Protein AF-A0A7J7SAR2-F1 (afdb_monomer)

Solvent-accessible surface area (backbone atoms only — not comparable to full-atom values): 5389 Å² total; per-residue (Å²): 108,71,69,58,52,49,50,52,48,32,51,54,28,48,51,56,52,71,69,38,76,60,52,81,76,44,55,71,69,59,38,45,66,74,36,53,68,30,46,52,35,48,53,51,51,51,52,43,53,75,70,38,46,65,56,68,66,42,50,61,55,51,52,52,51,53,52,43,56,57,33,46,77,72,37,29,43,64,53,98,88,67,53,76,43,80,50,77,80,79,80,86,124

Sequence (93 aa):
MLLIVVSVCTATGAWNWLIDPETQKVSFLTSLWNHPFFTISCITLIGLFFAGIHKRVVAPSIIAARCRTILAEYNMSCDDTGKLILKPRPHVQ

Structure (mmCIF, N/CA/C/O backbone):
data_AF-A0A7J7SAR2-F1
#
_entry.id   AF-A0A7J7SAR2-F1
#
loop_
_atom_site.group_PDB
_atom_site.id
_atom_site.type_symbol
_atom_site.label_atom_id
_atom_site.label_alt_id
_atom_site.label_comp_id
_atom_site.label_asym_id
_atom_site.label_entity_id
_atom_site.label_seq_id
_atom_site.pdbx_PDB_ins_code
_atom_site.Cartn_x
_atom_site.Cartn_y
_atom_site.Cartn_z
_atom_site.occupancy
_atom_site.B_iso_or_equiv
_atom_site.auth_seq_id
_atom_site.auth_comp_id
_atom_site.auth_asym_id
_atom_site.auth_atom_id
_atom_site.pdbx_PDB_model_num
ATOM 1 N N . MET A 1 1 ? -11.117 5.348 -2.732 1.00 68.38 1 MET A N 1
ATOM 2 C CA . MET A 1 1 ? -10.886 5.337 -4.195 1.00 68.38 1 MET A CA 1
ATOM 3 C C . MET A 1 1 ? -9.432 5.604 -4.566 1.00 68.38 1 MET A C 1
ATOM 5 O O . MET A 1 1 ? -8.829 4.705 -5.124 1.00 68.38 1 MET A O 1
ATOM 9 N N . LEU A 1 2 ? -8.836 6.751 -4.204 1.00 77.50 2 LEU A N 1
ATOM 10 C CA . LEU A 1 2 ? -7.449 7.096 -4.579 1.00 77.50 2 LEU A CA 1
ATOM 11 C C . LEU A 1 2 ? -6.414 6.006 -4.227 1.00 77.50 2 LEU A C 1
ATOM 13 O O . LEU A 1 2 ? -5.625 5.621 -5.076 1.00 77.50 2 LEU A O 1
ATOM 17 N N . LEU A 1 3 ? -6.467 5.455 -3.007 1.00 79.31 3 LEU A N 1
ATOM 18 C CA . LEU A 1 3 ? -5.543 4.394 -2.574 1.00 79.31 3 LEU A CA 1
ATOM 19 C C . LEU A 1 3 ? -5.676 3.111 -3.394 1.00 79.31 3 LEU A C 1
ATOM 21 O O . LEU A 1 3 ? -4.679 2.471 -3.691 1.00 79.31 3 LEU A O 1
ATOM 25 N N . ILE A 1 4 ? -6.904 2.757 -3.777 1.00 82.00 4 ILE A N 1
ATOM 26 C CA . ILE A 1 4 ? -7.180 1.567 -4.586 1.00 82.00 4 ILE A CA 1
ATOM 27 C C . ILE A 1 4 ? -6.607 1.772 -5.988 1.00 82.00 4 ILE A C 1
ATOM 29 O O . ILE A 1 4 ? -5.888 0.914 -6.481 1.00 82.00 4 ILE A O 1
ATOM 33 N N . VAL A 1 5 ? -6.862 2.935 -6.594 1.00 83.94 5 VAL A N 1
ATOM 34 C CA . VAL A 1 5 ? -6.342 3.281 -7.924 1.00 83.94 5 VAL A CA 1
ATOM 35 C C . VAL A 1 5 ? -4.814 3.269 -7.927 1.00 83.94 5 VAL A C 1
ATOM 37 O O . VAL A 1 5 ? -4.217 2.595 -8.757 1.00 83.94 5 VAL A O 1
ATOM 40 N N . VAL A 1 6 ? -4.176 3.941 -6.964 1.00 83.31 6 VAL A N 1
ATOM 41 C CA . VAL A 1 6 ? -2.708 3.967 -6.855 1.00 83.31 6 VAL A CA 1
ATOM 42 C C . VAL A 1 6 ? -2.151 2.565 -6.604 1.00 83.31 6 VAL A C 1
ATOM 44 O O . VAL A 1 6 ? -1.170 2.188 -7.231 1.00 83.31 6 VAL A O 1
ATOM 47 N N . SER A 1 7 ? -2.797 1.755 -5.760 1.00 83.75 7 SER A N 1
ATOM 48 C CA . SER A 1 7 ? -2.371 0.375 -5.505 1.00 83.75 7 SER A CA 1
ATOM 49 C C . SER A 1 7 ? -2.440 -0.502 -6.757 1.00 83.75 7 SER A C 1
ATOM 51 O O . SER A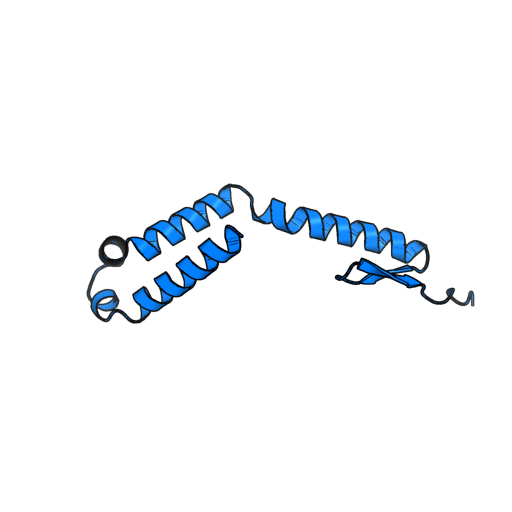 1 7 ? -1.507 -1.260 -7.014 1.00 83.75 7 SER A O 1
ATOM 53 N N . VAL A 1 8 ? -3.524 -0.414 -7.534 1.00 88.62 8 VAL A N 1
ATOM 54 C CA . VAL A 1 8 ? -3.693 -1.192 -8.772 1.00 88.62 8 VAL A CA 1
ATOM 55 C C . VAL A 1 8 ? -2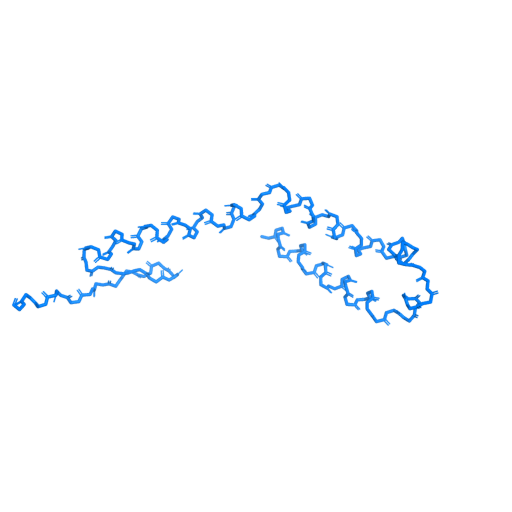.684 -0.743 -9.828 1.00 88.62 8 VAL A C 1
ATOM 57 O O . VAL A 1 8 ? -2.035 -1.594 -10.427 1.00 88.62 8 VAL A O 1
ATOM 60 N N . CYS A 1 9 ? -2.490 0.568 -10.009 1.00 86.31 9 CYS A N 1
ATOM 61 C CA . CYS A 1 9 ? -1.500 1.108 -10.944 1.00 86.31 9 CYS A CA 1
ATOM 62 C C . CYS A 1 9 ? -0.064 0.708 -10.576 1.00 86.31 9 CYS A C 1
ATOM 64 O O . CYS A 1 9 ? 0.712 0.336 -11.454 1.00 86.31 9 CYS A O 1
ATOM 66 N N . THR A 1 10 ? 0.298 0.728 -9.289 1.00 87.38 10 THR A N 1
ATOM 67 C CA . THR A 1 10 ? 1.626 0.270 -8.855 1.00 87.38 10 THR A CA 1
ATOM 68 C C . THR A 1 10 ? 1.795 -1.232 -9.074 1.00 87.38 10 THR A C 1
ATOM 70 O O . THR A 1 10 ? 2.853 -1.651 -9.533 1.00 87.38 10 THR A O 1
ATOM 73 N N . ALA A 1 11 ? 0.768 -2.045 -8.804 1.00 87.81 11 ALA A N 1
ATOM 74 C CA . ALA A 1 11 ? 0.835 -3.492 -9.007 1.00 87.81 11 ALA A CA 1
ATOM 75 C C . ALA A 1 11 ? 0.986 -3.865 -10.492 1.00 87.81 11 ALA A C 1
ATOM 77 O O . ALA A 1 11 ? 1.835 -4.686 -10.835 1.00 87.81 11 ALA A O 1
ATOM 78 N N . THR A 1 12 ? 0.218 -3.233 -11.384 1.00 88.25 12 THR A N 1
ATOM 79 C CA . THR A 1 12 ? 0.333 -3.467 -12.832 1.00 88.25 12 THR A CA 1
ATOM 80 C C . THR A 1 12 ? 1.636 -2.909 -13.398 1.00 88.25 12 THR A C 1
ATOM 82 O O . THR A 1 12 ? 2.271 -3.560 -14.226 1.00 88.25 12 THR A O 1
ATOM 85 N N . GLY A 1 13 ? 2.081 -1.741 -12.927 1.00 86.31 13 GLY A N 1
ATOM 86 C CA . GLY A 1 13 ? 3.377 -1.165 -13.284 1.00 86.31 13 GLY A CA 1
ATOM 87 C C . GLY A 1 13 ? 4.546 -2.059 -12.867 1.00 86.31 13 GLY A C 1
ATOM 88 O O . GLY A 1 13 ? 5.439 -2.300 -13.673 1.00 86.31 13 GLY A O 1
ATOM 89 N N . ALA A 1 14 ? 4.504 -2.605 -11.649 1.00 87.38 14 ALA A N 1
ATOM 90 C CA . ALA A 1 14 ? 5.514 -3.529 -11.140 1.00 87.38 14 ALA A CA 1
ATOM 91 C C . ALA A 1 14 ? 5.527 -4.847 -11.921 1.00 87.38 14 ALA A C 1
ATOM 93 O O . ALA A 1 14 ? 6.595 -5.347 -12.252 1.00 87.38 14 ALA A O 1
ATOM 94 N N . TRP A 1 15 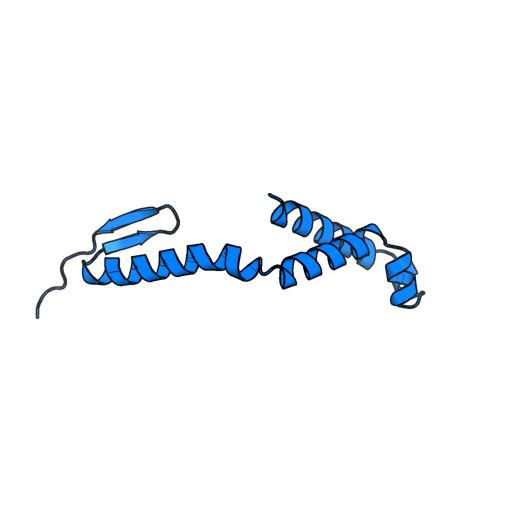? 4.351 -5.390 -12.246 1.00 86.25 15 TRP A N 1
ATOM 95 C CA . TRP A 1 15 ? 4.226 -6.608 -13.046 1.00 86.25 15 TRP A CA 1
ATOM 96 C C . TRP A 1 15 ? 4.849 -6.446 -14.436 1.00 86.25 15 TRP A C 1
ATOM 98 O O . TRP A 1 15 ? 5.656 -7.273 -14.853 1.00 86.25 15 TRP A O 1
ATOM 108 N N . ASN A 1 16 ? 4.533 -5.343 -15.122 1.00 84.88 16 ASN A N 1
ATOM 109 C CA . ASN A 1 16 ? 5.120 -5.032 -16.426 1.00 84.88 16 ASN A CA 1
ATOM 110 C C . ASN A 1 16 ? 6.636 -4.814 -16.338 1.00 84.88 16 ASN A C 1
ATOM 112 O O . ASN A 1 16 ? 7.364 -5.256 -17.217 1.00 84.88 16 ASN A O 1
ATOM 116 N N . TRP A 1 17 ? 7.112 -4.180 -15.265 1.00 84.44 17 TRP A N 1
ATOM 117 C CA . TRP A 1 17 ? 8.540 -3.979 -15.025 1.00 84.44 17 TRP A CA 1
ATOM 118 C C . TRP A 1 17 ? 9.298 -5.295 -14.787 1.00 84.44 17 TRP A C 1
ATOM 120 O O . TRP A 1 17 ? 10.414 -5.461 -15.276 1.00 84.44 17 TRP A O 1
ATOM 130 N N . LEU A 1 18 ? 8.682 -6.244 -14.069 1.00 83.44 18 LEU A N 1
ATOM 131 C CA . LEU A 1 18 ? 9.291 -7.532 -13.721 1.00 83.44 18 LEU A CA 1
ATOM 132 C C . LEU A 1 18 ? 9.410 -8.490 -14.914 1.00 83.44 18 LEU A C 1
ATOM 134 O O . LEU A 1 18 ? 10.306 -9.330 -14.937 1.00 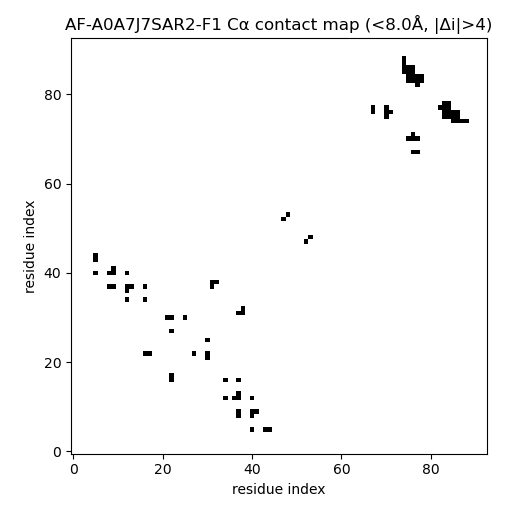83.44 18 LEU A O 1
ATOM 138 N N . ILE A 1 19 ? 8.476 -8.401 -15.864 1.00 84.00 19 ILE A N 1
ATOM 139 C CA . ILE A 1 19 ? 8.429 -9.263 -17.053 1.00 84.00 19 ILE A CA 1
ATOM 140 C C . ILE A 1 19 ? 9.302 -8.708 -18.184 1.00 84.00 19 ILE A C 1
ATOM 142 O O . ILE A 1 19 ? 9.636 -9.451 -19.106 1.00 84.00 19 ILE A O 1
ATOM 146 N N . ASP A 1 20 ? 9.703 -7.434 -18.118 1.00 81.50 20 ASP A N 1
ATOM 147 C CA . ASP A 1 20 ? 10.531 -6.824 -19.153 1.00 81.50 20 ASP A CA 1
ATOM 148 C C . ASP A 1 20 ? 11.956 -7.433 -19.164 1.00 81.50 20 ASP A C 1
ATOM 150 O O . ASP A 1 20 ? 12.710 -7.281 -18.193 1.00 81.50 20 ASP A O 1
ATOM 154 N N . PRO A 1 21 ? 12.361 -8.116 -20.255 1.00 77.19 21 PRO A N 1
ATOM 155 C CA . PRO A 1 21 ? 13.690 -8.713 -20.382 1.00 77.19 21 PRO A CA 1
ATOM 156 C C . PRO A 1 21 ? 14.825 -7.679 -20.434 1.00 77.19 21 PRO A C 1
ATOM 158 O O . PRO A 1 21 ? 15.981 -8.034 -20.187 1.00 77.19 21 PRO A O 1
ATOM 161 N N . GLU A 1 22 ? 14.534 -6.411 -20.737 1.00 75.12 22 GLU A N 1
ATOM 162 C CA . GLU A 1 22 ? 15.524 -5.331 -20.747 1.00 75.12 22 GLU A CA 1
ATOM 163 C C . GLU A 1 22 ? 15.845 -4.827 -19.331 1.00 75.12 22 GLU A C 1
ATOM 165 O O . GLU A 1 22 ? 16.956 -4.344 -19.095 1.00 75.12 22 GLU A O 1
ATOM 170 N N . THR A 1 23 ? 14.952 -5.032 -18.353 1.00 76.00 23 THR A N 1
ATOM 171 C CA . THR A 1 23 ? 15.186 -4.684 -16.936 1.00 76.00 23 THR A CA 1
ATOM 172 C C . THR A 1 23 ? 16.414 -5.393 -16.361 1.00 76.00 23 THR A C 1
ATOM 174 O O . THR A 1 23 ? 17.110 -4.830 -15.521 1.00 76.00 23 THR A O 1
ATOM 177 N N . GLN A 1 24 ? 16.731 -6.601 -16.838 1.00 69.00 24 GLN A N 1
ATOM 178 C CA . GLN A 1 24 ? 17.908 -7.362 -16.396 1.00 69.00 24 GLN A CA 1
ATOM 179 C C . GLN A 1 24 ? 19.220 -6.920 -17.065 1.00 69.00 24 GLN A C 1
ATOM 181 O O . GLN A 1 24 ? 20.297 -7.297 -16.604 1.00 69.00 24 GLN A O 1
ATOM 186 N N . LYS A 1 25 ? 19.146 -6.151 -18.157 1.00 77.94 25 LYS A N 1
ATOM 187 C CA . LYS A 1 25 ? 20.311 -5.760 -18.972 1.00 77.94 25 LYS A CA 1
ATOM 188 C C . LYS A 1 25 ? 20.798 -4.348 -18.674 1.00 77.94 25 LYS A C 1
ATOM 190 O O . LYS A 1 25 ? 21.965 -4.038 -18.904 1.00 77.94 25 LYS A O 1
ATOM 195 N N . VAL A 1 26 ? 19.908 -3.488 -18.189 1.00 82.94 26 VAL A N 1
ATOM 196 C CA . VAL A 1 26 ? 20.188 -2.073 -17.935 1.00 82.94 26 VAL A CA 1
ATOM 197 C C . VAL A 1 26 ? 20.320 -1.797 -16.441 1.00 82.94 26 VAL A C 1
ATOM 199 O O . VAL A 1 26 ? 19.764 -2.500 -15.601 1.00 82.94 26 VAL A O 1
ATOM 202 N N . SER A 1 27 ? 21.076 -0.755 -16.087 1.00 83.62 27 SER A N 1
ATOM 203 C CA . SER A 1 27 ? 21.226 -0.361 -14.683 1.00 83.62 27 SER A CA 1
ATOM 204 C C . SER A 1 27 ? 19.874 0.023 -14.067 1.00 83.62 27 SER A C 1
ATOM 206 O O . SER A 1 27 ? 18.991 0.523 -14.765 1.00 83.62 27 SER A O 1
ATOM 208 N N . PHE A 1 28 ? 19.717 -0.155 -12.752 1.00 79.69 28 PHE A N 1
ATOM 209 C CA . PHE A 1 28 ? 18.452 0.101 -12.049 1.00 79.69 28 PHE A CA 1
ATOM 210 C C . PHE A 1 28 ? 17.881 1.504 -12.308 1.00 79.69 28 PHE A C 1
ATOM 212 O O . PHE A 1 28 ? 16.694 1.648 -12.590 1.00 79.69 28 PHE A O 1
ATOM 219 N N . LEU A 1 29 ? 18.727 2.540 -12.270 1.00 80.00 29 LEU A N 1
ATOM 220 C CA . LEU A 1 29 ? 18.294 3.913 -12.543 1.00 80.00 29 LEU A CA 1
ATOM 221 C C . LEU A 1 29 ? 17.840 4.077 -13.996 1.00 80.00 29 LEU A C 1
ATOM 223 O O . LEU A 1 29 ? 16.797 4.676 -14.237 1.00 80.00 29 LEU A O 1
ATOM 227 N N . THR A 1 30 ? 18.571 3.508 -14.956 1.00 81.31 30 THR A N 1
ATOM 228 C CA . THR A 1 30 ? 18.175 3.514 -16.373 1.00 81.31 30 THR A CA 1
ATOM 229 C C . THR A 1 30 ? 16.848 2.785 -16.584 1.00 81.31 30 THR A C 1
ATOM 231 O O . THR A 1 30 ? 15.985 3.275 -17.305 1.00 81.31 30 THR A O 1
ATOM 234 N N . SER A 1 31 ? 16.647 1.656 -15.904 1.00 83.75 31 SER A N 1
ATOM 235 C CA . SER A 1 31 ? 15.390 0.910 -15.950 1.00 83.75 31 SER A CA 1
ATOM 236 C C . SER A 1 31 ? 14.222 1.739 -15.399 1.00 83.75 31 SER A C 1
ATOM 238 O O . SER A 1 31 ? 13.177 1.830 -16.037 1.00 83.75 31 SER A O 1
ATOM 240 N N . LEU A 1 32 ? 14.407 2.443 -14.275 1.00 80.94 32 LEU A N 1
ATOM 241 C CA . LEU A 1 32 ? 13.377 3.338 -13.729 1.00 80.94 32 LEU A CA 1
ATOM 242 C C . LEU A 1 32 ? 12.982 4.461 -14.700 1.00 80.94 32 LEU A C 1
ATOM 244 O O . LEU A 1 32 ? 11.805 4.820 -14.777 1.00 80.94 32 LEU A O 1
ATOM 248 N N . TRP A 1 33 ? 13.946 5.011 -15.444 1.00 81.62 33 TRP A N 1
ATOM 249 C CA . TRP A 1 33 ? 13.677 6.013 -16.480 1.00 81.62 33 TRP A CA 1
ATOM 250 C C . TRP A 1 33 ? 12.901 5.435 -17.671 1.00 81.62 33 TRP A C 1
ATOM 252 O O . TRP A 1 33 ? 12.045 6.123 -18.225 1.00 81.62 33 TRP A O 1
ATOM 262 N N . ASN A 1 34 ? 13.137 4.168 -18.019 1.00 81.88 34 ASN A N 1
ATOM 263 C CA . ASN A 1 34 ? 12.435 3.482 -19.107 1.00 81.88 34 ASN A CA 1
ATOM 264 C C . ASN A 1 34 ? 10.990 3.093 -18.746 1.00 81.88 34 ASN A C 1
ATOM 266 O O . ASN A 1 34 ? 10.160 2.933 -19.639 1.00 81.88 34 ASN A O 1
ATOM 270 N N . HIS A 1 35 ? 10.658 3.006 -17.453 1.00 84.25 35 HIS A N 1
ATOM 271 C CA . HIS A 1 35 ? 9.311 2.683 -16.970 1.00 84.25 35 HIS A CA 1
ATOM 272 C C . HIS A 1 35 ? 8.680 3.838 -16.175 1.00 84.25 35 HIS A C 1
ATOM 274 O O . HIS A 1 35 ? 8.441 3.720 -14.967 1.00 84.25 35 HIS A O 1
ATOM 280 N N . PRO A 1 36 ? 8.326 4.956 -16.841 1.00 82.00 36 PRO A N 1
ATOM 281 C CA . PRO A 1 36 ? 7.815 6.151 -16.170 1.00 82.00 36 PRO A CA 1
ATOM 282 C C . PRO A 1 36 ? 6.503 5.898 -15.416 1.00 82.00 36 PRO A C 1
ATOM 284 O O . PRO A 1 36 ? 6.282 6.483 -14.359 1.00 82.00 36 PRO A O 1
ATOM 287 N N . PHE A 1 37 ? 5.648 4.988 -15.899 1.00 82.69 37 PHE A N 1
ATOM 288 C CA . PHE A 1 37 ? 4.386 4.646 -15.233 1.00 82.69 37 PHE A CA 1
ATOM 289 C C . PHE A 1 37 ? 4.601 4.003 -13.854 1.00 82.69 37 PHE A C 1
ATOM 291 O O . PHE A 1 37 ? 3.932 4.364 -12.882 1.00 82.69 37 PHE A O 1
ATOM 298 N N . PHE A 1 38 ? 5.568 3.086 -13.751 1.00 83.75 38 PHE A N 1
ATOM 299 C CA . PHE A 1 38 ? 5.939 2.459 -12.484 1.00 83.75 38 PHE A CA 1
ATOM 300 C C . PHE A 1 38 ? 6.586 3.483 -11.547 1.00 83.75 38 PHE A C 1
ATOM 302 O O . PHE A 1 38 ? 6.150 3.632 -10.405 1.00 83.75 38 PHE A O 1
ATOM 309 N N . THR A 1 39 ? 7.540 4.265 -12.055 1.00 85.94 39 THR A N 1
ATOM 310 C CA . THR A 1 39 ? 8.266 5.280 -11.280 1.00 85.94 39 THR A CA 1
ATOM 311 C C . THR A 1 39 ? 7.337 6.349 -10.697 1.00 85.94 39 THR A C 1
ATOM 313 O O . THR A 1 39 ? 7.399 6.626 -9.498 1.00 85.94 39 THR A O 1
ATOM 316 N N . ILE A 1 40 ? 6.413 6.903 -11.490 1.00 87.12 40 ILE A N 1
ATOM 317 C CA . ILE A 1 40 ? 5.438 7.908 -11.025 1.00 87.12 40 ILE A CA 1
ATOM 318 C C . ILE A 1 40 ? 4.491 7.315 -9.974 1.00 87.12 40 ILE A C 1
ATOM 320 O O . ILE A 1 40 ? 4.201 7.963 -8.963 1.00 87.12 40 ILE A O 1
ATOM 324 N N . SER A 1 41 ? 4.033 6.077 -10.178 1.00 86.50 41 SER A N 1
ATOM 325 C CA . SER A 1 41 ? 3.168 5.385 -9.216 1.00 86.50 41 SER A CA 1
ATOM 326 C C . SER A 1 41 ? 3.899 5.151 -7.890 1.00 86.50 41 SER A C 1
ATOM 328 O O . SER A 1 41 ? 3.342 5.421 -6.825 1.00 86.50 41 SER A O 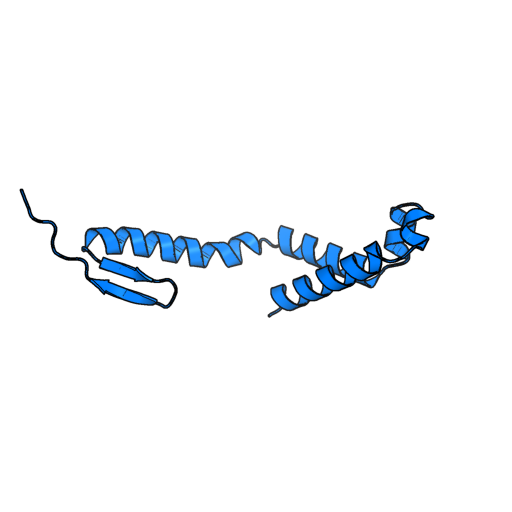1
ATOM 330 N N . CYS A 1 42 ? 5.177 4.765 -7.944 1.00 85.31 42 CYS A N 1
ATOM 331 C CA . CYS A 1 42 ? 6.033 4.603 -6.769 1.00 85.31 42 CYS A CA 1
ATOM 332 C C . CYS A 1 42 ? 6.248 5.927 -6.018 1.00 85.31 42 CYS A C 1
ATOM 334 O O . CYS A 1 42 ? 6.051 5.976 -4.804 1.00 85.31 42 CYS A O 1
ATOM 336 N N . ILE A 1 43 ? 6.581 7.013 -6.725 1.00 88.44 43 ILE A N 1
ATOM 337 C CA . ILE A 1 43 ? 6.756 8.352 -6.130 1.00 88.44 43 ILE A CA 1
ATOM 338 C C . ILE A 1 43 ? 5.460 8.822 -5.466 1.00 88.44 43 ILE A C 1
ATOM 340 O O . ILE A 1 43 ? 5.481 9.320 -4.341 1.00 88.44 43 ILE A O 1
ATOM 344 N N . THR A 1 44 ? 4.321 8.623 -6.130 1.00 86.19 44 THR A N 1
ATOM 345 C CA . THR A 1 44 ? 3.006 8.962 -5.574 1.00 86.19 44 THR A CA 1
ATOM 346 C C . THR A 1 44 ? 2.740 8.174 -4.293 1.00 86.19 44 THR A C 1
ATOM 348 O O . THR A 1 44 ? 2.299 8.747 -3.301 1.00 86.19 44 THR A O 1
ATOM 351 N N . LEU A 1 45 ? 3.055 6.877 -4.270 1.00 83.75 45 LEU A N 1
ATOM 352 C CA . LEU A 1 45 ? 2.869 6.013 -3.102 1.00 83.75 45 LEU A CA 1
ATOM 353 C C . LEU A 1 45 ? 3.765 6.442 -1.929 1.00 83.75 45 LEU A C 1
ATOM 355 O O . LEU A 1 45 ? 3.293 6.515 -0.794 1.00 83.75 45 LEU A O 1
ATOM 359 N N . ILE A 1 46 ? 5.013 6.825 -2.209 1.00 86.62 46 ILE A N 1
ATOM 360 C CA . ILE A 1 46 ? 5.941 7.394 -1.222 1.00 86.62 46 ILE A CA 1
ATOM 361 C C . ILE A 1 46 ? 5.402 8.725 -0.676 1.00 86.62 46 ILE A C 1
ATOM 363 O O . ILE A 1 46 ? 5.339 8.914 0.538 1.00 86.62 46 ILE A O 1
ATOM 367 N N . GLY A 1 47 ? 4.952 9.634 -1.544 1.00 86.50 47 GLY A N 1
ATOM 368 C CA . GLY A 1 47 ? 4.371 10.912 -1.125 1.00 86.50 47 GLY A CA 1
ATOM 369 C C . GLY A 1 47 ? 3.129 10.727 -0.251 1.00 86.50 47 GLY A C 1
ATOM 370 O O . GLY A 1 47 ? 2.994 11.359 0.794 1.00 86.50 47 GLY A O 1
ATOM 371 N N . LEU A 1 48 ? 2.256 9.794 -0.625 1.00 83.94 48 LEU A N 1
ATOM 372 C CA . LEU A 1 48 ? 1.077 9.411 0.151 1.00 83.94 48 LEU A CA 1
ATOM 373 C C . LEU A 1 48 ? 1.444 8.789 1.510 1.00 83.94 48 LEU A C 1
ATOM 375 O O . LEU A 1 48 ? 0.761 9.042 2.509 1.00 83.94 48 LEU A O 1
ATOM 379 N N . PHE A 1 49 ? 2.531 8.016 1.569 1.00 82.81 49 PHE A N 1
ATOM 380 C CA . PHE A 1 49 ? 3.059 7.450 2.808 1.00 82.81 49 PHE A CA 1
ATOM 381 C C . PHE A 1 49 ? 3.516 8.553 3.774 1.00 82.81 49 PHE A C 1
ATOM 383 O O . PHE A 1 49 ? 3.059 8.589 4.920 1.00 82.81 49 PHE A O 1
ATOM 390 N N . PHE A 1 50 ? 4.322 9.509 3.298 1.00 82.62 50 PHE A N 1
ATOM 391 C CA . PHE A 1 50 ? 4.771 10.658 4.096 1.00 82.62 50 PHE A CA 1
ATOM 392 C C . PHE A 1 50 ? 3.638 11.625 4.459 1.00 82.62 50 PHE A C 1
ATOM 394 O O . PHE A 1 50 ? 3.631 12.171 5.560 1.00 82.62 50 PHE A O 1
ATOM 401 N N . ALA A 1 51 ? 2.629 11.769 3.597 1.00 81.81 51 ALA A N 1
ATOM 402 C CA . ALA A 1 51 ? 1.408 12.521 3.892 1.00 81.81 51 ALA A CA 1
ATOM 403 C C . ALA A 1 51 ? 0.546 11.878 5.002 1.00 81.81 51 ALA A C 1
ATOM 405 O O . ALA A 1 51 ? -0.501 12.412 5.370 1.00 81.81 51 ALA A O 1
ATOM 406 N N . GLY A 1 52 ? 0.965 10.736 5.560 1.00 74.62 52 GLY A N 1
ATOM 407 C CA . GLY A 1 52 ? 0.367 10.173 6.764 1.00 74.62 52 GLY A CA 1
ATOM 408 C C . GLY A 1 52 ? -0.930 9.417 6.505 1.00 74.62 52 GLY A C 1
ATOM 409 O O . GLY A 1 52 ? -1.760 9.296 7.409 1.00 74.62 52 GLY A O 1
ATOM 410 N N . ILE A 1 53 ? -1.116 8.861 5.305 1.00 77.81 53 ILE A N 1
ATOM 411 C CA . ILE A 1 53 ? -2.285 8.025 4.991 1.00 77.81 53 ILE A CA 1
ATOM 412 C C . ILE A 1 53 ? -2.455 6.861 5.964 1.00 77.81 53 ILE A C 1
ATOM 414 O O . ILE A 1 53 ? -3.591 6.531 6.298 1.00 77.81 53 ILE A O 1
ATOM 418 N N . HIS A 1 54 ? -1.359 6.328 6.514 1.00 68.75 54 HIS A N 1
ATOM 419 C CA . HIS A 1 54 ? -1.413 5.361 7.609 1.00 68.75 54 HIS A CA 1
ATOM 420 C C . HIS A 1 54 ? -2.229 5.875 8.803 1.00 68.75 54 HIS A C 1
ATOM 422 O O . HIS A 1 54 ? -3.091 5.155 9.293 1.00 68.75 54 HIS A O 1
ATOM 428 N N . LYS A 1 55 ? -2.071 7.138 9.227 1.00 67.25 55 LYS A N 1
ATOM 429 C CA . LYS A 1 55 ? -2.911 7.711 10.296 1.00 67.25 55 LYS A CA 1
ATOM 430 C C . LYS A 1 55 ? -4.371 7.839 9.872 1.00 67.25 55 LYS A C 1
ATOM 432 O O . LYS A 1 55 ? -5.259 7.641 10.694 1.00 67.25 55 LYS A O 1
ATOM 437 N N . ARG A 1 56 ? -4.631 8.135 8.597 1.00 68.50 56 ARG A N 1
ATOM 438 C CA . ARG A 1 56 ? -5.992 8.309 8.070 1.00 68.50 56 ARG A CA 1
ATOM 439 C C . ARG A 1 56 ? -6.773 6.992 7.998 1.00 68.50 56 ARG A C 1
ATOM 441 O O . ARG A 1 56 ? -7.977 7.009 8.228 1.00 68.50 56 ARG A O 1
ATOM 448 N N . VAL A 1 57 ? -6.105 5.868 7.720 1.00 65.31 57 VAL A N 1
ATOM 449 C CA . VAL A 1 57 ? -6.731 4.529 7.718 1.00 65.31 57 VAL A CA 1
ATOM 450 C C . VAL A 1 57 ? -6.752 3.876 9.104 1.00 65.31 57 VAL A C 1
AT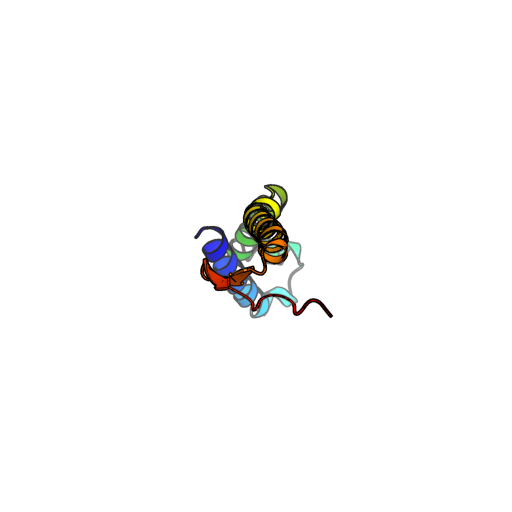OM 452 O O . VAL A 1 57 ? -7.639 3.077 9.383 1.00 65.31 57 VAL A O 1
ATOM 455 N N . VAL A 1 58 ? -5.820 4.245 9.990 1.00 70.56 58 VAL A N 1
ATOM 456 C CA . VAL A 1 58 ? -5.721 3.688 11.350 1.00 70.56 58 VAL A CA 1
ATOM 457 C C . VAL A 1 58 ? -6.584 4.453 12.365 1.00 70.56 58 VAL A C 1
ATOM 459 O O . VAL A 1 58 ? -7.049 3.864 13.333 1.00 70.56 58 VAL A O 1
ATOM 462 N N . ALA A 1 59 ? -6.867 5.745 12.172 1.00 74.62 59 ALA A N 1
ATOM 463 C CA . ALA A 1 59 ? -7.709 6.495 13.112 1.00 74.62 59 ALA A CA 1
ATOM 464 C C . ALA A 1 59 ? -9.120 5.886 13.300 1.00 74.62 59 ALA A C 1
ATOM 466 O O . ALA A 1 59 ? -9.528 5.718 14.452 1.00 74.62 59 ALA A O 1
ATOM 467 N N . PRO A 1 60 ? -9.847 5.468 12.240 1.00 76.75 60 PRO A N 1
ATOM 468 C CA . PRO A 1 60 ? -11.136 4.794 12.400 1.00 76.75 60 PRO A CA 1
ATOM 469 C C . PRO A 1 60 ? -11.025 3.449 13.125 1.00 76.75 60 PRO A C 1
ATOM 471 O O . PRO A 1 60 ? -11.862 3.146 13.973 1.00 76.75 60 PRO A O 1
ATOM 474 N N . SER A 1 61 ? -9.985 2.656 12.841 1.00 80.00 61 SER A N 1
ATOM 475 C CA . SER A 1 61 ? -9.791 1.356 13.496 1.00 80.00 61 SER A CA 1
ATOM 476 C C . SER A 1 61 ? -9.408 1.504 14.969 1.00 80.00 61 SER A C 1
ATOM 478 O O . SER A 1 61 ? -9.890 0.736 15.800 1.00 80.00 61 SER A O 1
ATOM 480 N N . ILE A 1 62 ? -8.627 2.533 15.323 1.00 83.25 62 ILE A N 1
ATOM 481 C CA . ILE A 1 62 ? -8.344 2.885 16.719 1.00 83.25 62 ILE A CA 1
ATOM 482 C C . ILE A 1 62 ? -9.640 3.263 17.438 1.00 83.25 62 ILE A C 1
ATOM 484 O O . ILE A 1 62 ? -9.897 2.737 18.517 1.00 83.25 62 ILE A O 1
ATOM 488 N N . ILE A 1 63 ? -10.463 4.148 16.866 1.00 84.94 63 ILE A N 1
ATOM 489 C CA . ILE A 1 63 ? -11.723 4.571 17.497 1.00 84.94 63 ILE A CA 1
ATOM 490 C C . ILE A 1 63 ? -12.650 3.365 17.687 1.00 84.94 63 ILE A C 1
ATOM 492 O O . ILE A 1 63 ? -13.144 3.149 18.792 1.00 84.94 63 ILE A O 1
ATOM 496 N N . ALA A 1 64 ? -12.811 2.528 16.659 1.00 86.19 64 ALA A N 1
ATOM 497 C CA . ALA A 1 64 ? -13.602 1.305 16.752 1.00 86.19 64 ALA A CA 1
ATOM 498 C C . ALA A 1 64 ? -13.087 0.368 17.858 1.00 86.19 64 ALA A C 1
ATOM 500 O O . ALA A 1 64 ? -13.880 -0.142 18.649 1.00 86.19 64 ALA A O 1
ATOM 501 N N . ALA A 1 65 ? -11.767 0.189 17.973 1.00 86.94 65 ALA A N 1
ATOM 502 C CA . ALA A 1 65 ? -11.166 -0.615 19.033 1.00 86.94 65 ALA A CA 1
ATOM 503 C C . ALA A 1 65 ? -11.448 -0.037 20.430 1.00 86.94 65 ALA A C 1
ATOM 505 O O . ALA A 1 65 ? -11.823 -0.784 21.332 1.00 86.94 65 ALA A O 1
ATOM 506 N N . ARG A 1 66 ? -11.343 1.288 20.604 1.00 88.56 66 ARG A N 1
ATOM 507 C CA . ARG A 1 66 ? -11.660 1.957 21.878 1.00 88.56 66 ARG A CA 1
ATOM 508 C C . ARG A 1 66 ? -13.133 1.802 22.248 1.00 88.56 66 ARG A C 1
ATOM 510 O O . ARG A 1 66 ? -13.434 1.458 23.387 1.00 88.56 66 ARG A O 1
ATOM 517 N N . CYS A 1 67 ? -14.043 1.975 21.291 1.00 87.94 67 CYS A N 1
ATOM 518 C CA . CYS A 1 67 ? -15.469 1.736 21.511 1.00 87.94 67 CYS A CA 1
ATOM 519 C C . CYS A 1 67 ? -15.745 0.276 21.898 1.00 87.94 67 CYS A C 1
ATOM 521 O O . CYS A 1 67 ? -16.537 0.032 22.803 1.00 87.94 67 CYS A O 1
ATOM 523 N N . ARG A 1 68 ? -15.063 -0.697 21.276 1.00 89.50 68 ARG A N 1
ATOM 524 C CA . ARG A 1 68 ? -15.194 -2.123 21.630 1.00 89.50 68 ARG A CA 1
ATOM 525 C C . ARG A 1 68 ? -14.740 -2.427 23.056 1.00 89.50 68 ARG A C 1
ATOM 527 O O . ARG A 1 68 ? -15.363 -3.270 23.692 1.00 89.50 68 ARG A O 1
ATOM 534 N N . THR A 1 69 ? -13.713 -1.744 23.566 1.00 89.38 69 THR A N 1
ATOM 535 C CA . THR A 1 69 ? -13.292 -1.880 24.970 1.00 89.38 69 THR A CA 1
ATOM 536 C C . THR A 1 69 ? -14.401 -1.446 25.926 1.00 89.38 69 THR A C 1
ATOM 538 O O . THR A 1 69 ? -14.748 -2.208 26.818 1.00 89.38 69 THR A O 1
ATOM 541 N N . ILE A 1 70 ? -15.010 -0.278 25.695 1.00 88.94 70 ILE A N 1
ATOM 542 C CA . ILE A 1 70 ? -16.111 0.213 26.539 1.00 88.94 70 ILE A CA 1
ATOM 543 C C . ILE A 1 70 ? -17.338 -0.695 26.424 1.00 88.94 70 ILE A C 1
ATOM 545 O O . ILE A 1 70 ? -17.928 -1.067 27.430 1.00 88.94 70 ILE A O 1
ATOM 549 N N . LEU A 1 71 ? -17.705 -1.122 25.212 1.00 88.56 71 LEU A N 1
ATOM 550 C CA . LEU A 1 71 ? -18.817 -2.057 25.016 1.00 88.56 71 LEU A CA 1
ATOM 551 C C . LEU A 1 71 ? -18.619 -3.357 25.808 1.00 88.56 71 LEU A C 1
ATOM 553 O O . LEU A 1 71 ? -19.586 -3.880 26.359 1.00 88.56 71 LEU A O 1
ATOM 557 N N . ALA A 1 72 ? -17.382 -3.848 25.915 1.00 86.62 72 ALA A N 1
ATOM 558 C CA . ALA A 1 72 ? -17.088 -5.050 26.684 1.00 86.62 72 ALA A CA 1
ATOM 559 C C . ALA A 1 72 ? -17.410 -4.894 28.182 1.00 86.62 72 ALA A C 1
ATOM 561 O O . ALA A 1 72 ? -17.885 -5.858 28.779 1.00 86.62 72 ALA A O 1
ATOM 562 N N . GLU A 1 73 ? -17.245 -3.700 28.766 1.00 87.50 73 GLU A N 1
ATOM 563 C CA . GLU A 1 73 ? -17.625 -3.414 30.164 1.00 87.50 73 GLU A CA 1
ATOM 564 C C . GLU A 1 73 ? -19.137 -3.555 30.394 1.00 87.50 73 GLU A C 1
ATOM 566 O O . GLU A 1 73 ? -19.580 -3.986 31.458 1.00 87.50 73 GLU A O 1
ATOM 571 N N . TYR A 1 74 ? -19.942 -3.273 29.368 1.00 86.50 74 TYR A N 1
ATOM 572 C CA . TYR A 1 74 ? -21.400 -3.407 29.403 1.00 86.50 74 TYR A CA 1
ATOM 573 C C . TYR A 1 74 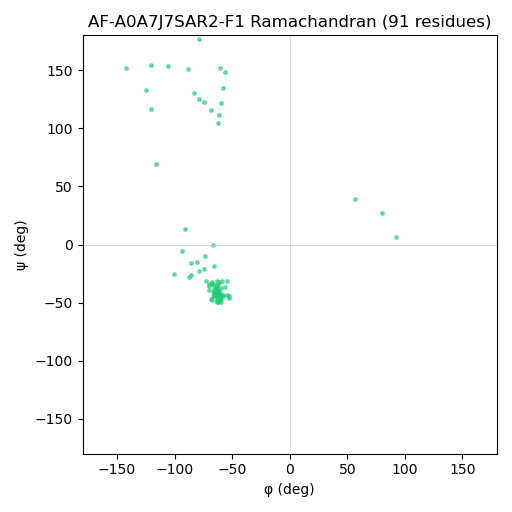? -21.902 -4.784 28.945 1.00 86.50 74 TYR A C 1
ATOM 575 O O . TYR A 1 74 ? -23.098 -4.950 28.702 1.00 86.50 74 TYR A O 1
ATOM 583 N N . ASN A 1 75 ? -21.022 -5.785 28.828 1.00 86.88 75 ASN A N 1
ATOM 584 C CA . ASN A 1 75 ? -21.338 -7.093 28.243 1.00 86.88 75 ASN A CA 1
ATOM 585 C C . ASN A 1 75 ? -21.878 -6.980 26.811 1.00 86.88 75 ASN A C 1
ATOM 587 O O . ASN A 1 75 ? -22.789 -7.699 26.407 1.00 86.88 75 ASN A O 1
ATOM 591 N N . MET A 1 76 ? -21.319 -6.071 26.021 1.00 88.75 76 MET A N 1
ATOM 592 C CA . MET A 1 76 ? -21.664 -5.868 24.619 1.00 88.75 76 MET A CA 1
ATOM 593 C C . MET A 1 76 ? -20.430 -6.078 23.737 1.00 88.75 76 MET A C 1
ATOM 595 O O . MET A 1 76 ? -19.283 -5.930 24.155 1.00 88.75 76 MET A O 1
ATOM 599 N N . SER A 1 77 ? -20.650 -6.443 22.482 1.00 87.94 77 SER A N 1
ATOM 600 C CA . SER A 1 77 ? -19.614 -6.465 21.444 1.00 87.94 77 SER A CA 1
ATOM 601 C C . SER A 1 77 ? -20.201 -6.000 20.123 1.00 87.94 77 SER A C 1
ATOM 603 O O . SER A 1 77 ? -21.394 -6.144 19.902 1.00 87.94 77 SER A O 1
ATOM 605 N N . CYS A 1 78 ? -19.381 -5.425 19.255 1.00 87.12 78 CYS A N 1
ATOM 606 C CA . CYS A 1 78 ? -19.791 -4.936 17.945 1.00 87.12 78 CYS A CA 1
ATOM 607 C C . CYS A 1 78 ? -18.901 -5.588 16.883 1.00 87.12 78 CYS A C 1
ATOM 609 O O . CYS A 1 78 ? -17.682 -5.641 17.077 1.00 87.12 78 CYS A O 1
ATOM 611 N N . ASP A 1 79 ? -19.495 -6.109 15.809 1.00 83.81 79 ASP A N 1
ATOM 612 C CA . ASP A 1 79 ? -18.745 -6.678 14.684 1.00 83.81 79 ASP A CA 1
ATOM 613 C C . ASP A 1 79 ? -18.179 -5.587 13.746 1.00 83.81 79 ASP A C 1
ATOM 615 O O . ASP A 1 79 ? -18.372 -4.387 13.954 1.00 83.81 79 ASP A O 1
ATOM 619 N N . ASP A 1 80 ? -17.425 -5.983 12.718 1.00 81.62 80 ASP A N 1
ATOM 620 C CA . ASP A 1 80 ? -16.852 -5.042 11.739 1.00 81.62 80 ASP A CA 1
ATOM 621 C C . ASP A 1 80 ? -17.894 -4.475 10.753 1.00 81.62 80 ASP A C 1
ATOM 623 O O . ASP A 1 80 ? -17.605 -3.521 10.034 1.00 81.62 80 ASP A O 1
ATOM 627 N N . THR A 1 81 ? -19.114 -5.020 10.745 1.00 81.88 81 THR A N 1
ATOM 628 C CA . THR A 1 81 ? -20.260 -4.536 9.957 1.00 81.88 81 THR A CA 1
ATOM 629 C C . THR A 1 81 ? -21.151 -3.559 10.735 1.00 81.88 81 THR A C 1
ATOM 631 O O . THR A 1 81 ? -22.055 -2.955 10.159 1.00 81.88 81 THR A O 1
ATOM 634 N N . GLY A 1 82 ? -20.877 -3.355 12.030 1.00 80.38 82 GLY A N 1
ATOM 635 C CA . GLY A 1 82 ? -21.635 -2.478 12.923 1.00 80.38 82 GLY A CA 1
ATOM 636 C C . GLY A 1 82 ? -22.760 -3.173 13.695 1.00 80.38 82 GLY A C 1
ATOM 637 O O . GLY A 1 82 ? -23.528 -2.499 14.386 1.00 80.38 82 GLY A O 1
ATOM 638 N N . LYS A 1 83 ? -22.882 -4.504 13.618 1.00 88.12 83 LYS A N 1
ATOM 639 C CA . LYS A 1 83 ? -23.897 -5.252 14.368 1.00 88.12 83 LYS A CA 1
ATOM 640 C C . LYS A 1 83 ? -23.513 -5.327 15.841 1.00 88.12 83 LYS A C 1
ATOM 642 O O . LYS A 1 83 ? -22.467 -5.869 16.198 1.00 88.12 83 LYS A O 1
ATOM 647 N N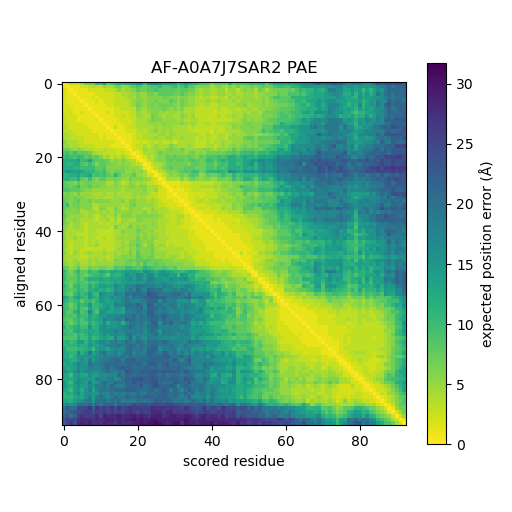 . LEU A 1 84 ? -24.400 -4.836 16.703 1.00 89.62 84 LEU A N 1
ATOM 648 C CA . LEU A 1 84 ? -24.258 -4.942 18.150 1.00 89.62 84 LEU A CA 1
ATOM 649 C C . LEU A 1 84 ? -24.760 -6.309 18.643 1.00 89.62 84 LEU A C 1
ATOM 651 O O . LEU A 1 84 ? -25.860 -6.746 18.310 1.00 89.62 84 LEU A O 1
ATOM 655 N N . ILE A 1 85 ? -23.944 -6.976 19.450 1.00 88.50 85 ILE A N 1
ATOM 656 C CA . ILE A 1 85 ? -24.179 -8.294 20.033 1.00 88.50 85 ILE A CA 1
ATOM 657 C C . ILE A 1 85 ? -24.146 -8.139 21.551 1.00 88.50 85 ILE A C 1
ATOM 659 O O . ILE A 1 85 ? -23.112 -7.791 22.127 1.00 88.50 85 ILE A O 1
ATOM 663 N N . LEU A 1 86 ? -25.277 -8.418 22.195 1.00 89.44 86 LEU A N 1
ATOM 664 C CA . LEU A 1 86 ? -25.380 -8.488 23.647 1.00 89.44 86 LEU A CA 1
ATOM 665 C C . LEU A 1 86 ? -24.832 -9.841 24.121 1.00 89.44 86 LEU A C 1
ATOM 667 O O . LEU A 1 86 ? -25.276 -10.889 23.649 1.00 89.44 86 LEU A O 1
ATOM 671 N N . LYS A 1 87 ? -23.870 -9.829 25.041 1.00 85.00 87 LYS A N 1
ATOM 672 C CA . LYS A 1 87 ? -23.343 -11.036 25.678 1.00 85.00 87 LYS A CA 1
ATOM 673 C C . LYS A 1 87 ? -24.175 -11.379 26.923 1.00 85.00 87 LYS A C 1
ATOM 675 O O . LYS A 1 87 ? -24.731 -10.477 27.554 1.00 85.00 87 LYS A O 1
ATOM 680 N N . PRO A 1 88 ? -24.274 -12.668 27.289 1.00 82.25 88 PRO A N 1
ATOM 681 C CA . PRO A 1 88 ? -24.933 -13.084 28.524 1.00 82.25 88 PRO A CA 1
ATOM 682 C C . PRO A 1 88 ? -24.305 -12.397 29.740 1.00 82.25 88 PRO A C 1
ATOM 684 O O . PRO A 1 88 ? -23.102 -12.131 29.746 1.00 82.25 88 PRO A O 1
ATOM 687 N N . ARG A 1 89 ? -25.106 -12.130 30.780 1.00 72.38 89 ARG A N 1
ATOM 688 C CA . ARG A 1 89 ? -24.581 -11.594 32.042 1.00 72.38 89 ARG A CA 1
ATOM 689 C C . ARG A 1 89 ? -23.526 -12.558 32.601 1.00 72.38 89 ARG A C 1
ATOM 691 O O . ARG A 1 89 ? -23.795 -13.760 32.630 1.00 72.38 89 ARG A O 1
ATOM 698 N N . PRO A 1 90 ? -22.364 -12.065 33.061 1.00 69.38 90 PRO A N 1
ATOM 699 C CA . PRO A 1 90 ? -21.404 -12.907 33.752 1.00 69.38 90 PRO A CA 1
ATOM 700 C C . PRO A 1 90 ? -22.100 -13.469 34.991 1.00 69.38 90 PRO A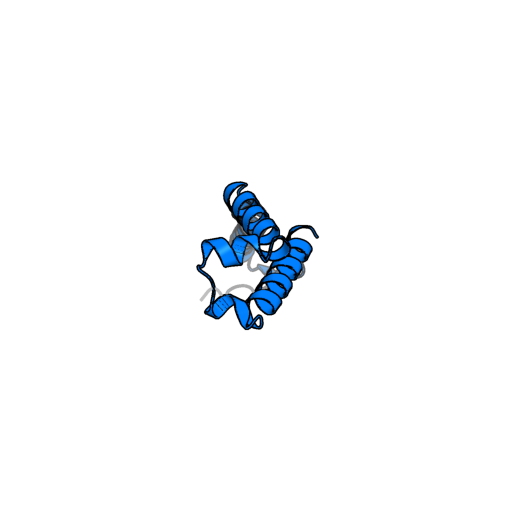 C 1
ATOM 702 O O . PRO A 1 90 ? -22.647 -12.715 35.798 1.00 69.38 90 PRO A O 1
ATOM 705 N N . HIS A 1 91 ? -22.154 -14.798 35.095 1.00 65.62 91 HIS A N 1
ATOM 706 C CA . HIS A 1 91 ? -22.619 -15.450 36.310 1.00 65.62 91 HIS A CA 1
ATOM 707 C C . HIS A 1 91 ? -21.658 -15.044 37.424 1.00 65.62 91 HIS A C 1
ATOM 709 O O . HIS A 1 91 ? -20.483 -15.401 37.393 1.00 65.62 91 HIS A O 1
ATOM 715 N N . VAL A 1 92 ? -22.160 -14.245 38.364 1.00 59.75 92 VAL A N 1
ATOM 716 C CA . VAL A 1 92 ? -21.484 -13.980 39.631 1.00 59.75 92 VAL A CA 1
ATOM 717 C C . VAL A 1 92 ? -21.401 -15.335 40.333 1.00 59.75 92 VAL A C 1
ATOM 719 O O . VAL A 1 92 ? -22.436 -15.872 40.730 1.00 59.75 92 VAL A O 1
ATOM 722 N N . GLN A 1 93 ? -20.209 -15.937 40.342 1.00 48.62 93 GLN A N 1
ATOM 723 C CA . GLN A 1 93 ? -19.881 -17.054 41.229 1.00 48.62 93 GLN A CA 1
ATOM 724 C C . GLN A 1 93 ? -19.577 -16.511 42.619 1.00 48.62 93 GLN A C 1
ATOM 726 O O . GLN A 1 93 ? -18.909 -15.453 42.693 1.00 48.62 93 GLN A O 1
#

pLDDT: mean 81.74, std 7.32, range [48.62, 89.62]

Organism: Myotis myotis (NCBI:txid51298)

Foldseek 3Di:
DVVVVLVVQLVVLVVVLVPDPCNVVDDVVVSCVVRVSNVVSVVVVVVCVVVPVVCVVVVVVVVLVVVQVVLVVVQWGADPVGDIDRHDDPPPD

InterPro domains:
  IPR019168 Nuclear envelope phosphatase-regulatory subunit 1 [PF09771] (1-90)
  IPR019168 Nuclear envelope phosphatase-regulatory subunit 1 [PTHR20996] (1-93)

Secondary structure (DSSP, 8-state):
-HHHHHHHHHHHHHHHHHH-TTTTTS-HHHHHHH-HHHHHHHHHHHHHHHTTHHHHHHHHHHHHHHHHHHHHHTTEEE-TT--EEEPPPP---

Radius of gyration: 22.77 Å; Cα contacts (8 Å, |Δi|>4): 49; chains: 1; bounding box: 47×30×62 Å

Mean predicted aligned error: 10.52 Å